Protein AF-A0A7W0LMQ1-F1 (afdb_monomer)

Foldseek 3Di:
DPLVVVLVVLLVQLLVCLVVVPLVSNVVSLVVNLVSLVVCCVVVVDPPVRSVVSNVVSVVSND

Structure (mmCIF, N/CA/C/O backbone):
data_AF-A0A7W0LMQ1-F1
#
_entry.id   AF-A0A7W0LMQ1-F1
#
loop_
_atom_site.group_PDB
_atom_site.id
_atom_site.type_symbol
_atom_site.label_atom_id
_atom_site.label_alt_id
_atom_site.label_comp_id
_atom_site.label_asym_id
_atom_site.label_entity_id
_atom_site.label_seq_id
_atom_site.pdbx_PDB_ins_code
_atom_site.Cartn_x
_atom_site.Cartn_y
_atom_site.Cartn_z
_atom_site.occupancy
_atom_site.B_iso_or_equiv
_atom_site.auth_seq_id
_atom_site.auth_comp_id
_atom_site.auth_asym_id
_atom_site.auth_atom_id
_atom_site.pdbx_PDB_model_num
ATOM 1 N N . ARG A 1 1 ? 13.492 5.906 -9.457 1.00 60.78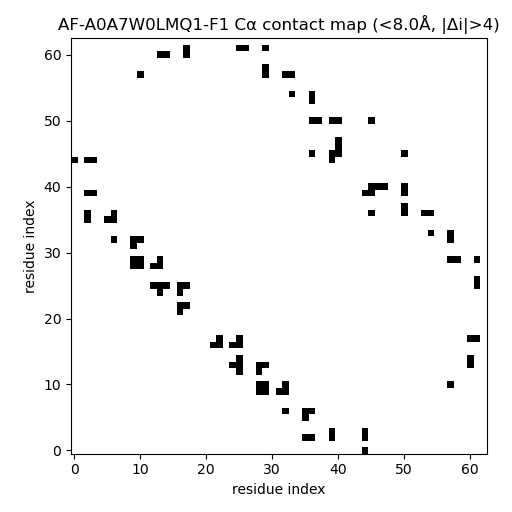 1 ARG A N 1
ATOM 2 C CA . ARG A 1 1 ? 13.544 5.295 -8.098 1.00 60.78 1 ARG A CA 1
ATOM 3 C C . ARG A 1 1 ? 12.375 5.748 -7.184 1.00 60.78 1 ARG A C 1
ATOM 5 O O . ARG A 1 1 ? 12.537 5.764 -5.974 1.00 60.78 1 ARG A O 1
ATOM 12 N 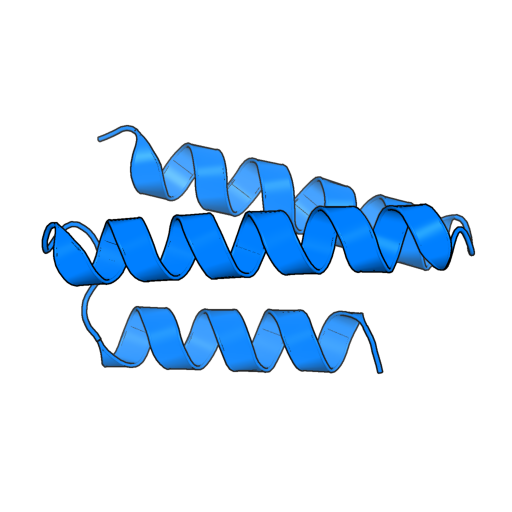N . HIS A 1 2 ? 11.185 6.073 -7.721 1.00 73.94 2 HIS A N 1
ATO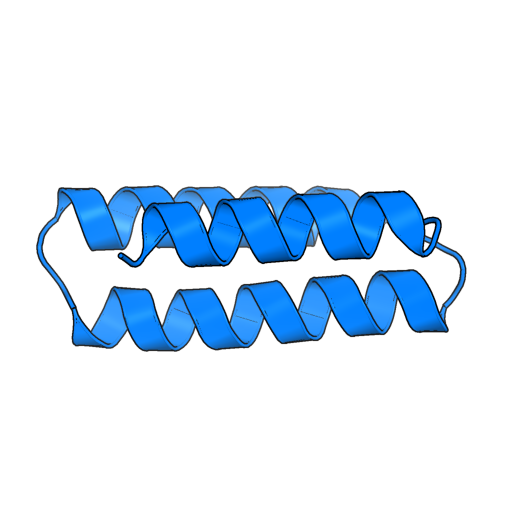M 13 C CA . HIS A 1 2 ? 10.098 6.731 -6.957 1.00 73.94 2 HIS A CA 1
ATOM 14 C C . HIS A 1 2 ? 9.011 5.789 -6.409 1.00 73.94 2 HIS A C 1
ATOM 16 O O . HIS A 1 2 ? 8.287 6.145 -5.486 1.00 73.94 2 HIS A O 1
ATOM 22 N N . TYR A 1 3 ? 8.902 4.570 -6.941 1.00 78.44 3 TYR A N 1
ATOM 23 C CA . TYR A 1 3 ? 7.838 3.644 -6.544 1.00 78.44 3 TYR A CA 1
ATOM 24 C C . TYR A 1 3 ? 8.041 3.058 -5.143 1.00 78.44 3 TYR A C 1
ATOM 26 O O . TYR A 1 3 ? 7.088 2.891 -4.388 1.00 78.44 3 TYR A O 1
ATOM 34 N N . THR A 1 4 ? 9.285 2.771 -4.757 1.00 81.81 4 THR A N 1
ATOM 35 C CA . THR A 1 4 ? 9.592 2.158 -3.458 1.00 81.81 4 THR A CA 1
ATOM 36 C C . THR A 1 4 ? 9.376 3.118 -2.289 1.00 81.81 4 THR A C 1
ATOM 38 O O . THR A 1 4 ? 8.877 2.691 -1.246 1.00 81.81 4 THR A O 1
ATOM 41 N N . SER A 1 5 ? 9.699 4.405 -2.457 1.00 88.25 5 SER A N 1
ATOM 42 C CA . SER A 1 5 ? 9.427 5.442 -1.457 1.00 88.25 5 SER A CA 1
ATOM 43 C C . SER A 1 5 ? 7.928 5.702 -1.318 1.00 88.25 5 SER A C 1
ATOM 45 O O . SER A 1 5 ? 7.434 5.707 -0.194 1.00 88.25 5 SER A O 1
ATOM 47 N N . ALA A 1 6 ? 7.192 5.804 -2.431 1.00 90.81 6 ALA A N 1
ATOM 48 C CA . ALA A 1 6 ? 5.736 5.952 -2.411 1.00 90.81 6 ALA A CA 1
ATOM 49 C C . ALA A 1 6 ? 5.053 4.790 -1.671 1.00 90.81 6 ALA A C 1
ATOM 51 O O . ALA A 1 6 ? 4.260 5.020 -0.761 1.00 90.81 6 ALA A O 1
ATOM 52 N N . ILE A 1 7 ? 5.426 3.542 -1.980 1.00 91.94 7 ILE A N 1
ATOM 53 C CA . ILE A 1 7 ? 4.909 2.350 -1.286 1.00 91.94 7 ILE A CA 1
ATOM 54 C C . ILE A 1 7 ? 5.176 2.423 0.226 1.00 91.94 7 ILE A C 1
ATOM 56 O O . ILE A 1 7 ? 4.313 2.054 1.020 1.00 91.94 7 ILE A O 1
ATOM 60 N N . LYS A 1 8 ? 6.355 2.905 0.649 1.00 92.81 8 LYS A N 1
ATOM 61 C CA . LYS A 1 8 ? 6.681 3.075 2.076 1.00 92.81 8 LYS A CA 1
ATOM 62 C C . LYS A 1 8 ? 5.793 4.134 2.736 1.00 92.81 8 LYS A C 1
ATOM 64 O O . LYS A 1 8 ? 5.357 3.930 3.864 1.00 92.81 8 LYS A O 1
ATOM 69 N N . THR A 1 9 ? 5.521 5.237 2.043 1.00 95.44 9 THR A N 1
ATOM 70 C CA . THR A 1 9 ? 4.652 6.314 2.535 1.00 95.44 9 THR A CA 1
ATOM 71 C C . THR A 1 9 ? 3.223 5.825 2.742 1.00 95.44 9 THR A C 1
ATOM 73 O O . THR A 1 9 ? 2.704 5.950 3.846 1.00 95.44 9 THR A O 1
ATOM 76 N N . TYR A 1 10 ? 2.612 5.211 1.726 1.00 93.44 10 TYR A N 1
ATOM 77 C CA . TYR A 1 10 ? 1.227 4.734 1.821 1.00 93.44 10 TYR A CA 1
ATOM 78 C C . TYR A 1 10 ? 1.063 3.603 2.835 1.00 93.44 10 TYR A C 1
ATOM 80 O O . TYR A 1 10 ? 0.065 3.546 3.543 1.00 93.44 10 TYR A O 1
ATOM 88 N N . ARG A 1 11 ? 2.080 2.749 2.995 1.00 94.75 11 ARG A N 1
ATOM 89 C CA . ARG A 1 11 ? 2.078 1.752 4.068 1.00 94.75 11 ARG A CA 1
ATOM 90 C C . ARG A 1 11 ? 2.015 2.391 5.458 1.00 94.75 11 ARG A C 1
ATOM 92 O O . ARG A 1 11 ? 1.213 1.957 6.269 1.00 94.75 11 ARG A O 1
ATOM 99 N N . ARG A 1 12 ? 2.830 3.415 5.728 1.00 95.00 12 ARG A N 1
ATOM 100 C CA . ARG A 1 12 ? 2.808 4.107 7.029 1.00 95.00 12 ARG A CA 1
ATOM 101 C C . ARG A 1 12 ? 1.481 4.816 7.284 1.00 95.00 12 ARG A C 1
ATOM 103 O O . ARG A 1 12 ? 1.034 4.855 8.419 1.00 95.00 12 ARG A O 1
ATOM 110 N N . ARG A 1 13 ? 0.852 5.369 6.241 1.00 94.12 13 ARG A N 1
ATOM 111 C CA . ARG A 1 13 ? -0.484 5.976 6.353 1.00 94.12 13 ARG A CA 1
ATOM 112 C C . ARG A 1 13 ? -1.553 4.946 6.690 1.00 94.12 13 ARG A C 1
ATOM 114 O O . ARG A 1 13 ? -2.390 5.224 7.535 1.00 94.12 13 ARG A O 1
ATOM 121 N N . LEU A 1 14 ? -1.485 3.762 6.079 1.00 92.88 14 LEU A N 1
ATOM 122 C CA . LEU A 1 14 ? -2.351 2.641 6.438 1.00 92.88 14 LEU A CA 1
ATOM 123 C C . LEU A 1 14 ? -2.141 2.223 7.901 1.00 92.88 14 LEU A C 1
ATOM 125 O O . LEU A 1 14 ? -3.112 2.104 8.633 1.00 92.88 14 LEU A O 1
ATOM 129 N N . GLU A 1 15 ? -0.888 2.046 8.334 1.00 94.25 15 GLU A N 1
ATOM 130 C CA . GLU A 1 15 ? -0.557 1.712 9.730 1.00 94.25 15 GLU A CA 1
ATOM 131 C C . GLU A 1 15 ? -1.097 2.771 10.710 1.00 94.25 15 GLU A C 1
ATOM 133 O O . GLU A 1 15 ? -1.700 2.418 11.720 1.00 94.25 15 GLU A O 1
ATOM 138 N N . ALA A 1 16 ? -0.952 4.060 10.384 1.00 95.25 16 ALA A N 1
ATOM 139 C CA . ALA A 1 16 ? -1.496 5.153 11.187 1.00 95.25 16 ALA A CA 1
ATOM 140 C C . ALA A 1 16 ? -3.032 5.137 11.231 1.00 95.25 16 ALA A C 1
ATOM 142 O O . A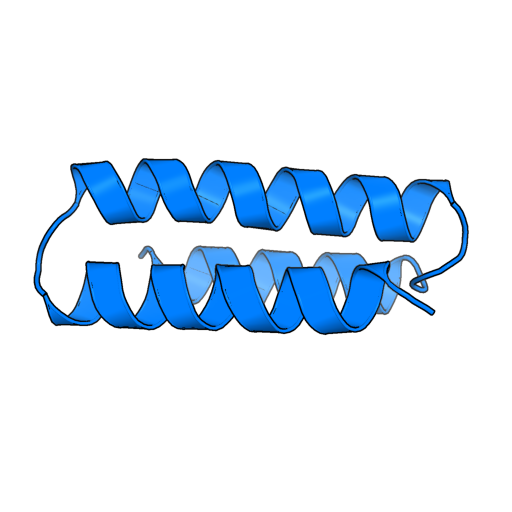LA A 1 16 ? -3.598 5.189 12.313 1.00 95.25 16 ALA A O 1
ATOM 143 N N . ALA A 1 17 ? -3.709 4.993 10.088 1.00 93.00 17 ALA A N 1
ATOM 144 C CA . ALA A 1 17 ? -5.173 4.969 10.028 1.00 93.00 17 ALA A CA 1
ATOM 145 C C . ALA A 1 17 ? -5.775 3.788 10.809 1.00 93.00 17 ALA A C 1
ATOM 147 O O . ALA A 1 17 ? -6.777 3.950 11.499 1.00 93.00 17 ALA A O 1
ATOM 148 N N . VAL A 1 18 ? -5.137 2.614 10.744 1.00 93.12 18 VAL A N 1
ATOM 149 C CA . VAL A 1 18 ? -5.533 1.441 11.538 1.00 93.12 18 VAL A CA 1
ATOM 150 C C . VAL A 1 18 ? -5.315 1.697 13.029 1.00 93.12 18 VAL A C 1
ATOM 152 O O . VAL A 1 18 ? -6.198 1.404 13.829 1.00 93.12 18 VAL A O 1
ATOM 155 N N . SER A 1 19 ? -4.179 2.293 13.409 1.00 92.81 19 SER A N 1
ATOM 156 C CA . SER A 1 19 ? -3.898 2.650 14.806 1.00 92.81 19 SER A CA 1
ATOM 157 C C . SER A 1 19 ? -4.830 3.737 15.354 1.00 92.81 19 SER A C 1
ATOM 159 O O . SER A 1 19 ? -5.095 3.753 16.551 1.00 92.81 19 SER A O 1
ATOM 161 N N . GLU A 1 20 ? -5.304 4.646 14.501 1.00 92.00 20 GLU A N 1
ATOM 162 C CA . GLU A 1 20 ? -6.276 5.701 14.824 1.00 92.00 20 GLU A CA 1
ATOM 163 C C . GLU A 1 20 ? -7.719 5.160 14.913 1.00 92.00 20 GLU A C 1
ATOM 165 O O . GLU A 1 20 ? -8.610 5.873 15.367 1.00 92.00 20 GLU A O 1
ATOM 170 N N . GLY A 1 21 ? -7.972 3.913 14.489 1.00 91.88 21 GLY A N 1
ATOM 171 C CA . GLY A 1 21 ? -9.313 3.317 14.447 1.00 91.88 21 GLY A CA 1
ATOM 172 C C . GLY A 1 21 ? -10.199 3.828 13.301 1.00 91.88 21 GLY A C 1
ATOM 173 O O . GLY A 1 21 ? -11.383 3.495 13.234 1.00 91.88 21 GLY A O 1
ATOM 174 N N . ASP A 1 22 ? -9.644 4.610 12.371 1.00 92.62 22 ASP A N 1
ATOM 175 C CA . ASP A 1 22 ? -10.368 5.163 11.226 1.00 92.62 22 ASP A CA 1
ATOM 176 C C . ASP A 1 22 ? -10.442 4.133 10.087 1.00 92.62 22 ASP A C 1
ATOM 178 O O . ASP A 1 22 ? -9.600 4.071 9.184 1.00 92.62 22 ASP A O 1
ATOM 182 N N . SER A 1 23 ? -11.477 3.294 10.146 1.00 89.56 23 SER A N 1
ATOM 183 C CA . SER A 1 23 ? -11.714 2.222 9.172 1.00 89.56 23 SER A CA 1
ATOM 184 C C . SER A 1 23 ? -11.892 2.722 7.731 1.00 89.56 23 SER A C 1
ATOM 186 O O . SER A 1 23 ? -11.381 2.094 6.801 1.00 89.56 23 SER A O 1
ATOM 188 N N . ALA A 1 24 ? -12.544 3.871 7.530 1.00 92.12 24 ALA A N 1
ATOM 189 C CA . ALA A 1 24 ? -12.790 4.435 6.203 1.00 92.12 24 ALA A CA 1
ATOM 190 C C . ALA A 1 24 ? -11.490 4.936 5.555 1.00 92.12 24 ALA A C 1
ATOM 192 O O . ALA A 1 24 ? -11.215 4.689 4.370 1.00 92.12 24 ALA A O 1
ATOM 193 N N . LYS A 1 25 ? -10.647 5.603 6.347 1.00 92.25 25 LYS A N 1
ATOM 194 C CA . LYS A 1 25 ? -9.315 6.037 5.921 1.00 92.25 25 LYS A CA 1
ATOM 195 C C . LYS A 1 25 ? -8.392 4.843 5.698 1.00 92.25 25 LYS A C 1
AT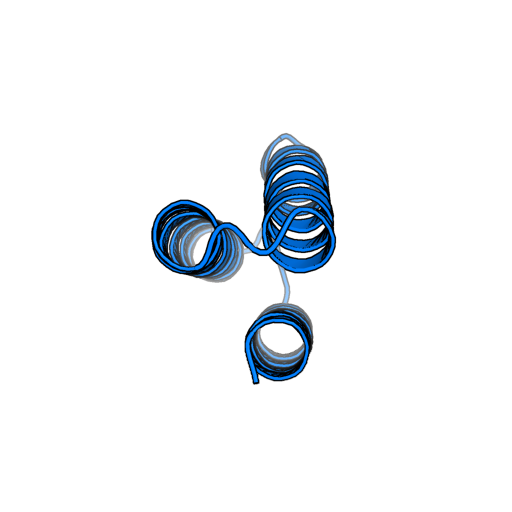OM 197 O O . LYS A 1 25 ? -7.688 4.815 4.689 1.00 92.25 25 LYS A O 1
ATOM 202 N N . ALA A 1 26 ? -8.452 3.820 6.553 1.00 92.69 26 ALA A N 1
ATOM 203 C CA . ALA A 1 26 ? -7.695 2.583 6.374 1.00 92.69 26 ALA A CA 1
ATOM 204 C C . ALA A 1 26 ? -8.054 1.874 5.056 1.00 92.69 26 ALA A C 1
ATOM 206 O O . ALA A 1 26 ? -7.156 1.477 4.314 1.00 92.69 26 ALA A O 1
ATOM 207 N N . ASP A 1 27 ? -9.338 1.779 4.700 1.00 93.44 27 ASP A N 1
ATOM 208 C CA . ASP A 1 27 ? -9.768 1.198 3.420 1.00 93.44 27 ASP A CA 1
ATOM 209 C C . ASP A 1 27 ? -9.269 1.992 2.212 1.00 93.44 27 ASP A C 1
ATOM 211 O O . ASP A 1 27 ? -8.836 1.421 1.203 1.00 93.44 27 ASP A O 1
ATOM 215 N N . THR A 1 28 ? -9.303 3.318 2.317 1.00 94.75 28 THR A N 1
ATOM 216 C CA . THR A 1 28 ? -8.834 4.214 1.258 1.00 94.75 28 THR A CA 1
ATOM 217 C C . THR A 1 28 ? -7.328 4.060 1.046 1.00 94.75 28 THR A C 1
ATOM 219 O O . THR A 1 28 ? -6.879 3.794 -0.072 1.00 94.75 28 THR A O 1
ATOM 222 N N . GLU A 1 29 ? -6.542 4.137 2.120 1.00 94.69 29 GLU A N 1
ATOM 223 C CA . GLU A 1 29 ? -5.084 3.988 2.073 1.00 94.69 29 GLU A CA 1
ATOM 224 C C . GLU A 1 29 ? -4.664 2.577 1.635 1.00 94.69 29 GLU A C 1
ATOM 226 O O . GLU A 1 29 ? -3.709 2.416 0.870 1.00 94.69 29 GLU A O 1
ATOM 231 N N . HIS A 1 30 ? -5.415 1.545 2.032 1.00 94.88 30 HIS A N 1
ATOM 232 C CA . HIS A 1 30 ? -5.189 0.170 1.593 1.00 94.88 30 HIS A CA 1
ATOM 233 C C . HIS A 1 30 ? -5.333 0.024 0.069 1.00 94.88 30 HIS A C 1
ATOM 235 O O . HIS A 1 30 ? -4.442 -0.525 -0.592 1.00 94.88 30 HIS A O 1
ATOM 241 N N . LYS A 1 31 ? -6.407 0.569 -0.520 1.00 95.88 31 LYS A N 1
ATOM 242 C CA . LYS A 1 31 ? -6.621 0.559 -1.980 1.00 95.88 31 LYS A CA 1
ATOM 243 C C . LYS A 1 31 ? -5.501 1.294 -2.720 1.00 95.88 31 LYS A C 1
ATOM 245 O O . LYS A 1 31 ? -4.991 0.794 -3.729 1.00 95.88 31 LYS A O 1
ATOM 250 N N . VAL A 1 32 ? -5.080 2.452 -2.208 1.00 95.44 32 VAL A N 1
ATOM 251 C CA . VAL A 1 32 ? -3.985 3.234 -2.801 1.00 95.44 32 VAL A CA 1
ATOM 252 C C . VAL A 1 32 ? -2.666 2.460 -2.742 1.00 95.44 32 VAL A C 1
ATOM 254 O O . VAL A 1 32 ? -1.958 2.373 -3.749 1.00 95.44 32 VAL A O 1
ATOM 257 N N . LEU A 1 33 ? -2.354 1.836 -1.604 1.00 95.25 33 LEU A N 1
ATOM 258 C CA . LEU A 1 33 ? -1.155 1.019 -1.435 1.00 95.25 33 LEU A CA 1
ATOM 259 C C . LEU A 1 33 ? -1.114 -0.153 -2.427 1.00 95.25 33 LEU A C 1
ATOM 261 O O . LEU A 1 33 ? -0.081 -0.360 -3.070 1.00 95.25 33 LEU A O 1
ATOM 265 N N . ILE A 1 34 ? -2.219 -0.890 -2.595 1.00 96.06 34 ILE A N 1
ATOM 266 C CA . ILE A 1 34 ? -2.305 -1.991 -3.571 1.00 96.06 34 ILE A CA 1
ATOM 267 C C . ILE A 1 34 ? -2.043 -1.480 -4.990 1.00 96.06 34 ILE A C 1
ATOM 269 O O . ILE A 1 34 ? -1.202 -2.043 -5.691 1.00 96.06 34 ILE A O 1
ATOM 273 N N . SER A 1 35 ? -2.693 -0.384 -5.387 1.00 95.69 35 SER A N 1
ATOM 274 C CA . SER A 1 35 ? -2.539 0.203 -6.724 1.00 95.69 35 SER A CA 1
ATOM 275 C C . SER A 1 35 ? -1.087 0.599 -7.027 1.00 95.69 35 SER A C 1
ATOM 277 O O . SER A 1 35 ? -0.559 0.309 -8.105 1.00 95.69 35 SER A O 1
ATOM 279 N N . GLN A 1 36 ? -0.388 1.197 -6.056 1.00 95.00 36 GLN A N 1
ATOM 280 C CA . GLN A 1 36 ? 1.027 1.556 -6.208 1.00 95.00 36 GLN A CA 1
ATOM 281 C C . GLN A 1 36 ? 1.936 0.328 -6.298 1.00 95.00 36 GLN A C 1
ATOM 283 O O . GLN A 1 36 ? 2.885 0.324 -7.085 1.00 95.00 36 GLN A O 1
ATOM 288 N N . ILE A 1 37 ? 1.647 -0.726 -5.526 1.00 94.38 37 ILE A N 1
ATOM 289 C CA . ILE A 1 37 ? 2.377 -1.995 -5.619 1.00 94.38 37 ILE A CA 1
ATOM 290 C C . ILE A 1 37 ? 2.198 -2.602 -7.011 1.00 94.38 37 ILE A C 1
ATOM 292 O O . ILE A 1 37 ? 3.188 -2.992 -7.628 1.00 94.38 37 ILE A O 1
ATOM 296 N N . ASP A 1 38 ? 0.974 -2.639 -7.530 1.00 94.88 38 ASP A N 1
ATOM 297 C CA . ASP A 1 38 ? 0.692 -3.200 -8.852 1.00 94.88 38 ASP A CA 1
ATOM 298 C C . ASP A 1 38 ? 1.353 -2.422 -9.975 1.00 94.88 38 ASP A C 1
ATOM 300 O O . ASP A 1 38 ? 1.961 -3.010 -10.871 1.00 94.88 38 ASP A O 1
ATOM 304 N N . ARG A 1 39 ? 1.334 -1.092 -9.891 1.00 94.44 39 ARG A N 1
ATOM 305 C CA . ARG A 1 39 ? 2.065 -0.242 -10.828 1.00 94.44 39 ARG A CA 1
ATOM 306 C C . ARG A 1 39 ? 3.570 -0.505 -10.768 1.00 94.44 39 ARG A C 1
ATOM 308 O O . ARG A 1 39 ? 4.213 -0.585 -11.814 1.00 94.44 39 ARG A O 1
ATOM 315 N N . ALA A 1 40 ? 4.134 -0.681 -9.574 1.00 94.19 40 ALA A N 1
ATOM 316 C CA . ALA A 1 40 ? 5.552 -0.988 -9.404 1.00 94.19 40 ALA A CA 1
ATOM 317 C C . ALA A 1 40 ? 5.928 -2.370 -9.965 1.00 94.19 40 ALA A C 1
ATOM 319 O O . ALA A 1 40 ? 6.995 -2.514 -10.555 1.00 94.19 40 ALA A O 1
ATOM 320 N N . VAL A 1 41 ? 5.054 -3.372 -9.825 1.00 94.69 41 VAL A N 1
ATOM 321 C CA . VAL A 1 41 ? 5.253 -4.694 -10.442 1.00 94.69 41 VAL A CA 1
ATOM 322 C C . VAL A 1 41 ? 5.158 -4.601 -11.9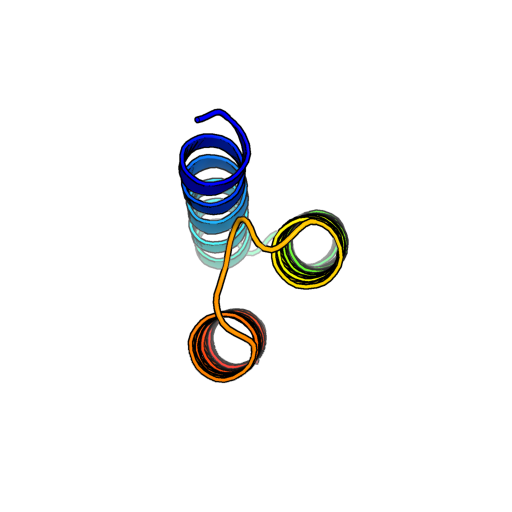63 1.00 94.69 41 VAL A C 1
ATOM 324 O O . VAL A 1 41 ? 6.051 -5.079 -12.656 1.00 94.69 41 VAL A O 1
ATOM 327 N N . LYS A 1 42 ? 4.124 -3.931 -12.488 1.00 94.50 42 LYS A N 1
ATOM 328 C CA . LYS A 1 42 ? 3.903 -3.766 -13.934 1.00 94.50 42 LYS A CA 1
ATOM 329 C C . LYS A 1 42 ? 5.068 -3.058 -14.627 1.00 94.50 42 LYS A C 1
ATOM 331 O O . LYS A 1 42 ? 5.430 -3.414 -15.738 1.00 94.50 42 LYS A O 1
ATOM 336 N N . THR A 1 43 ? 5.649 -2.057 -13.971 1.00 92.31 43 THR A N 1
ATOM 337 C CA . THR A 1 43 ? 6.789 -1.283 -14.493 1.00 92.31 43 THR A CA 1
ATOM 338 C C . THR A 1 43 ? 8.144 -1.965 -14.285 1.00 92.31 43 THR A C 1
ATOM 340 O O . THR A 1 43 ? 9.166 -1.398 -14.654 1.00 92.31 43 THR A O 1
ATOM 343 N N . GLY A 1 44 ? 8.186 -3.151 -13.667 1.00 91.81 44 GLY A N 1
ATOM 344 C CA . GLY A 1 44 ? 9.432 -3.861 -13.357 1.00 91.81 44 GLY A CA 1
ATOM 345 C C . GLY A 1 44 ? 10.239 -3.251 -12.204 1.00 91.81 44 GLY A C 1
ATOM 346 O O . GLY A 1 44 ? 11.298 -3.764 -11.852 1.00 91.81 44 GLY A O 1
ATOM 347 N N . ALA A 1 45 ? 9.735 -2.194 -11.559 1.00 91.25 45 ALA A N 1
ATOM 348 C CA . ALA A 1 45 ? 10.363 -1.581 -10.389 1.00 91.25 45 ALA A CA 1
ATOM 349 C C . ALA A 1 45 ? 10.310 -2.481 -9.139 1.00 91.25 45 ALA A C 1
ATOM 351 O O . ALA A 1 45 ? 11.042 -2.251 -8.174 1.00 91.25 45 ALA A O 1
ATOM 352 N N . LEU A 1 46 ? 9.433 -3.488 -9.137 1.00 90.69 46 LEU A N 1
ATOM 353 C CA . LEU A 1 46 ? 9.291 -4.471 -8.075 1.00 90.69 46 LEU A CA 1
ATOM 354 C C . LEU A 1 46 ? 9.122 -5.869 -8.673 1.00 90.69 46 LEU A C 1
ATOM 356 O O . LEU A 1 46 ? 8.280 -6.091 -9.538 1.00 90.69 46 LEU A O 1
ATOM 360 N N . HIS A 1 47 ? 9.867 -6.847 -8.161 1.00 95.00 47 HIS A N 1
ATOM 361 C CA . HIS A 1 47 ? 9.657 -8.237 -8.557 1.00 95.00 47 HIS A CA 1
ATOM 362 C C . HIS A 1 47 ? 8.261 -8.725 -8.132 1.00 95.00 47 HIS A C 1
ATOM 364 O O . HIS A 1 47 ? 7.808 -8.422 -7.023 1.00 95.00 47 HIS A O 1
ATOM 370 N N . LYS A 1 48 ? 7.611 -9.554 -8.960 1.00 94.88 48 LYS A N 1
ATOM 371 C CA . LYS A 1 48 ? 6.253 -10.085 -8.718 1.00 94.88 48 LYS A CA 1
ATOM 372 C C . LYS A 1 48 ? 6.062 -10.664 -7.309 1.00 94.88 48 LYS A C 1
ATOM 374 O O . LYS A 1 48 ? 5.105 -10.321 -6.620 1.00 94.88 48 LYS A O 1
ATOM 379 N N . ASN A 1 49 ? 7.035 -11.440 -6.820 1.00 96.88 49 ASN A N 1
ATOM 380 C CA . ASN A 1 49 ? 6.974 -12.040 -5.480 1.00 96.88 49 ASN A CA 1
ATOM 381 C C . ASN A 1 49 ? 7.091 -10.983 -4.373 1.00 96.88 49 ASN A C 1
ATOM 383 O O . ASN A 1 49 ? 6.454 -11.102 -3.330 1.00 96.88 49 ASN A O 1
ATOM 387 N N . ALA A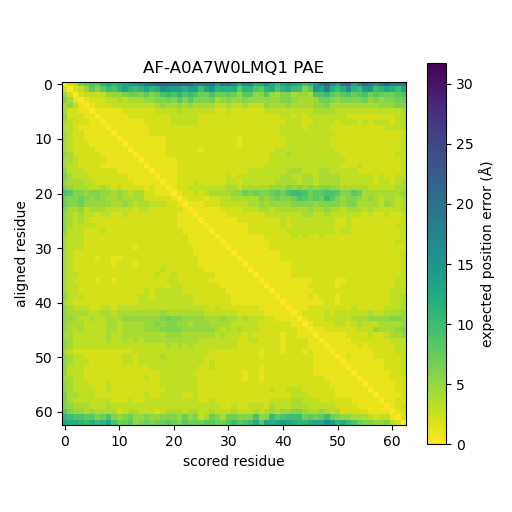 1 50 ? 7.890 -9.933 -4.585 1.00 95.06 50 ALA A N 1
ATOM 388 C CA . ALA A 1 50 ? 7.986 -8.834 -3.632 1.00 95.06 50 ALA A CA 1
ATOM 389 C C . ALA A 1 50 ? 6.684 -8.013 -3.597 1.00 95.06 50 ALA A C 1
ATOM 391 O O . ALA A 1 50 ? 6.272 -7.587 -2.518 1.00 95.06 50 ALA A O 1
ATOM 392 N 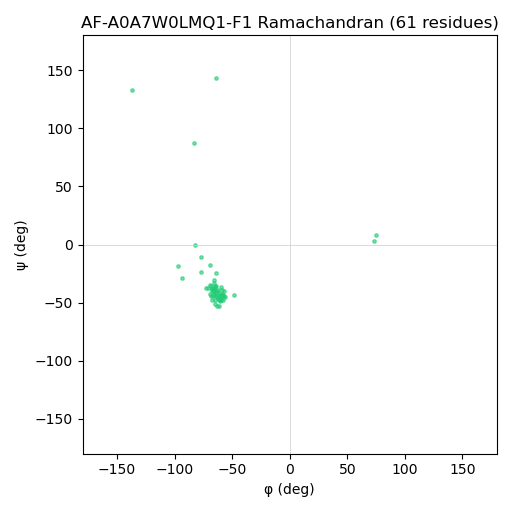N . GLY A 1 51 ? 6.006 -7.860 -4.740 1.00 95.06 51 GLY A N 1
ATOM 393 C CA . GLY A 1 51 ? 4.657 -7.295 -4.813 1.00 95.06 51 GLY A CA 1
ATOM 394 C C . GLY A 1 51 ? 3.641 -8.119 -4.030 1.00 95.06 51 GLY A C 1
ATOM 395 O O . GLY A 1 51 ? 3.002 -7.593 -3.120 1.00 95.06 51 GLY A O 1
ATOM 396 N N . ALA A 1 52 ? 3.568 -9.424 -4.300 1.00 96.00 52 ALA A N 1
ATOM 397 C CA . ALA A 1 52 ? 2.667 -10.342 -3.604 1.00 96.00 52 ALA A CA 1
ATOM 398 C C . ALA A 1 52 ? 2.873 -10.327 -2.078 1.00 96.00 52 ALA A C 1
ATOM 400 O O . ALA A 1 52 ? 1.910 -10.192 -1.322 1.00 96.00 52 ALA A O 1
ATOM 401 N N . ARG A 1 53 ? 4.131 -10.367 -1.608 1.00 96.25 53 ARG A N 1
ATOM 402 C CA . ARG A 1 53 ? 4.444 -10.269 -0.171 1.00 96.25 53 ARG A CA 1
ATOM 403 C C . ARG A 1 53 ? 3.933 -8.970 0.451 1.00 96.25 53 ARG A C 1
ATOM 405 O O . ARG A 1 53 ? 3.364 -9.002 1.538 1.00 96.25 53 ARG A O 1
ATOM 412 N N . LYS A 1 54 ? 4.119 -7.833 -0.223 1.00 94.94 54 LYS A N 1
ATOM 413 C CA . LYS A 1 54 ? 3.660 -6.531 0.282 1.00 94.94 54 LYS A CA 1
ATOM 414 C C . LYS A 1 54 ? 2.135 -6.432 0.322 1.00 94.94 54 LYS A C 1
ATOM 416 O O . LYS A 1 54 ? 1.616 -5.898 1.295 1.00 94.94 54 LYS A O 1
ATOM 421 N N . LYS A 1 55 ? 1.424 -6.990 -0.664 1.00 94.88 55 LYS A N 1
ATOM 422 C CA . LYS A 1 55 ? -0.047 -7.068 -0.638 1.00 94.88 55 LYS A CA 1
ATOM 423 C C . LYS A 1 55 ? -0.558 -7.918 0.521 1.00 94.88 55 LYS A C 1
ATOM 425 O O . LYS A 1 55 ? -1.444 -7.477 1.238 1.00 94.88 55 LYS A O 1
ATOM 430 N N . ARG A 1 56 ? 0.048 -9.089 0.758 1.00 96.00 56 ARG A N 1
ATOM 431 C CA . ARG A 1 56 ? -0.293 -9.939 1.911 1.00 96.00 56 ARG A CA 1
ATOM 432 C C . ARG A 1 56 ? -0.128 -9.183 3.231 1.00 96.00 56 ARG A C 1
ATOM 434 O O . ARG A 1 56 ? -1.000 -9.255 4.084 1.00 96.00 56 ARG A O 1
ATOM 441 N N . GLN A 1 57 ? 0.967 -8.441 3.388 1.00 94.25 57 GLN A N 1
ATOM 442 C CA . GLN A 1 57 ? 1.189 -7.623 4.585 1.00 94.25 57 GLN A CA 1
ATOM 443 C C . GLN A 1 57 ? 0.177 -6.478 4.707 1.00 94.25 57 GLN A C 1
ATOM 445 O O . GLN A 1 57 ? -0.270 -6.193 5.808 1.00 94.25 57 GLN A O 1
ATOM 450 N N . ALA A 1 58 ? -0.197 -5.834 3.598 1.00 93.81 58 ALA A N 1
ATOM 451 C CA . ALA A 1 58 ? -1.223 -4.795 3.600 1.00 93.81 58 ALA A CA 1
ATOM 452 C C . ALA A 1 58 ? -2.607 -5.342 3.982 1.00 93.81 58 ALA A C 1
ATOM 454 O O . ALA A 1 58 ? -3.354 -4.655 4.667 1.00 93.81 58 ALA A O 1
ATOM 455 N N . ALA A 1 59 ? -2.941 -6.562 3.551 1.00 93.00 59 ALA A N 1
ATOM 456 C CA . ALA A 1 59 ? -4.173 -7.243 3.946 1.00 93.00 59 ALA A CA 1
ATOM 457 C C . ALA A 1 59 ? -4.162 -7.598 5.438 1.00 93.00 59 ALA A C 1
ATOM 459 O O . ALA A 1 59 ? -5.126 -7.303 6.130 1.00 93.00 59 ALA A O 1
ATOM 460 N N . ALA A 1 60 ? -3.044 -8.132 5.942 1.00 92.19 60 ALA A N 1
ATOM 461 C CA . ALA A 1 60 ? -2.880 -8.456 7.360 1.00 92.19 60 ALA A CA 1
ATOM 462 C C . ALA A 1 60 ? -2.915 -7.227 8.289 1.00 92.19 60 ALA A C 1
ATOM 464 O O . ALA A 1 60 ? -3.206 -7.365 9.465 1.00 92.19 60 ALA A O 1
ATOM 465 N N . LEU A 1 61 ? -2.587 -6.033 7.782 1.00 88.69 61 LEU A N 1
ATOM 466 C CA . LEU A 1 61 ? -2.717 -4.784 8.540 1.00 88.69 61 LEU A CA 1
ATOM 467 C C . LEU A 1 61 ? -4.162 -4.287 8.621 1.00 88.69 61 LEU A C 1
ATOM 469 O O . LEU A 1 61 ? -4.470 -3.486 9.493 1.00 88.69 61 LEU A O 1
ATOM 473 N N . ARG A 1 62 ? -5.021 -4.689 7.679 1.00 80.00 62 ARG A N 1
ATOM 474 C CA . ARG A 1 62 ? -6.414 -4.238 7.610 1.00 80.00 62 ARG A CA 1
ATOM 475 C C . ARG A 1 62 ? -7.383 -5.190 8.319 1.00 80.00 62 ARG A C 1
ATOM 477 O O . ARG A 1 62 ? -8.443 -4.721 8.738 1.00 80.00 62 ARG A O 1
ATOM 484 N N . SER A 1 63 ? -7.042 -6.483 8.370 1.00 75.31 63 SER A N 1
ATOM 485 C CA . SER A 1 63 ? -7.772 -7.537 9.090 1.00 75.31 63 SER A CA 1
ATOM 486 C C . SER A 1 63 ? -7.698 -7.335 10.592 1.00 75.31 63 SER A C 1
ATOM 488 O O . SER A 1 63 ? -8.765 -7.418 11.226 1.00 75.31 63 SER A O 1
#

Radius of gyration: 11.24 Å; Cα 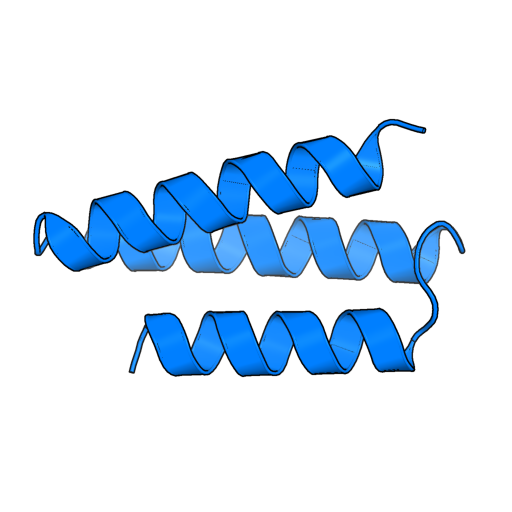contacts (8 Å, |Δi|>4): 57; chains: 1; bounding box: 26×19×29 Å

Secondary structure (DSSP, 8-state):
--HHHHHHHHHHHHHHHHHTT-HHHHHHHHHHHHHHHHHHHHTTSS-HHHHHHHHHHHHHHH-

Mean predicted aligned error: 3.05 Å

Nearest PDB structures (foldseek):
  8cwo-assembly1_T  TM=9.522E-01  e=4.127E-03  Cutibacterium acnes
  7n30-assembly1_ST  TM=8.665E-01  e=5.525E-03  Escherichia coli K-12
  7y7e-assembly1_T  TM=8.620E-01  e=5.525E-03  Escherichia coli
  8akn-assembly1_U  TM=8.658E-01  e=6.582E-03  Escherichia coli BW25113
  9ax7-assembly1_T  TM=8.712E-01  e=7.396E-03  Escherichia coli

Sequence (63 aa):
RHYTSAIKTYRRRLEAAVSEGDSAKADTEHKVLISQIDRAVKTGALHKNAGARKKRQAAALRS

pLDDT: mean 91.94, std 6.14, range [60.78, 96.88]

Solvent-accessible surface area (backbone atoms only — not comparable to full-atom values): 3421 Å² total; per-residue (Å²): 135,64,57,66,57,50,45,53,51,35,47,53,50,24,54,49,23,49,74,71,65,38,62,70,56,21,55,53,31,45,54,52,34,49,52,49,38,51,50,25,32,76,71,65,78,30,57,64,69,60,34,53,53,51,49,53,52,55,50,64,67,72,108